Protein AF-A0A937AN52-F1 (afdb_monomer)

Radius of gyration: 18.24 Å; Cα contacts (8 Å, |Δi|>4): 142; chains: 1; bounding box: 67×31×43 Å

Mean predicted aligned error: 8.68 Å

Solvent-accessible surface area (backbone atoms only — not comparable to full-atom values): 8829 Å² total; per-residue (Å²): 136,83,85,74,64,58,69,58,54,56,49,49,54,52,51,50,50,59,46,61,78,43,40,76,62,35,50,56,52,29,34,52,54,44,48,54,44,51,56,55,41,43,73,66,67,34,39,72,58,72,78,90,54,95,88,48,62,53,46,54,48,40,34,31,33,64,63,42,80,50,52,69,44,47,66,56,55,33,46,76,70,72,45,90,67,48,69,52,64,83,83,68,74,99,66,78,62,95,84,58,77,97,75,72,62,83,61,41,33,39,43,33,46,76,59,52,75,82,64,55,71,67,58,48,52,50,53,52,37,53,52,36,28,55,69,68,68,44,62,59,77,67,66,74,77,75,120

Foldseek 3Di:
DDDDPVVVVVVVVVVVVVCVVCVVVFLVQLLVLLVLLQVLCVVLAKDWDDDPDPPDRSQKTKIKHFDDPLQQCLCVLCVVVVHDWDWDQLDDDDDPPPPDPPPDDNGITMIMGGDGSPDDPVVSVVSSQSSSCSRPVDHCVVVVVPD

Sequence (147 aa):
AGTEQVAGIVGMAKALRLCMECYPTAIKHIQQLNIQLCDGLTRIGGKVNGMNNDKRLCSILNMRFEDNLQSQNLLVELDLAGISVGGSVAYTAGFSSEIGPKILSDDFINIRFSFSRLNNRGEIFRVLSIIDYQLNGNTILEQALTT

Structure (mmCIF, N/CA/C/O backbone):
data_AF-A0A937AN52-F1
#
_entry.id   AF-A0A937AN52-F1
#
loop_
_atom_site.group_PDB
_atom_site.id
_atom_site.type_symbol
_atom_site.label_atom_id
_atom_site.label_alt_id
_atom_site.label_comp_id
_atom_site.label_asym_id
_atom_site.label_entity_id
_atom_site.label_seq_id
_atom_site.pdbx_PDB_ins_code
_atom_site.Cartn_x
_atom_site.Cartn_y
_atom_site.Cartn_z
_atom_site.occupancy
_atom_site.B_iso_or_equiv
_atom_site.auth_seq_id
_atom_site.auth_comp_id
_atom_site.auth_asym_id
_atom_site.auth_atom_id
_atom_site.pdbx_PDB_model_num
ATOM 1 N N . ALA A 1 1 ? 39.973 -10.371 -12.319 1.00 62.28 1 ALA A N 1
ATOM 2 C CA . ALA A 1 1 ? 38.821 -9.899 -13.110 1.00 62.28 1 ALA A CA 1
ATOM 3 C C . ALA A 1 1 ? 37.556 -10.266 -12.348 1.00 62.28 1 ALA A C 1
ATOM 5 O O . ALA A 1 1 ? 37.489 -11.392 -11.869 1.00 62.28 1 ALA A O 1
ATOM 6 N N . GLY A 1 2 ? 36.632 -9.328 -12.141 1.00 75.12 2 GLY A N 1
ATOM 7 C CA . GLY A 1 2 ? 35.332 -9.631 -11.538 1.00 75.12 2 GLY A CA 1
ATOM 8 C C . GLY A 1 2 ? 34.347 -10.003 -12.638 1.00 75.12 2 GLY A C 1
ATOM 9 O O . GLY A 1 2 ? 34.223 -9.246 -13.590 1.00 75.12 2 GLY A O 1
ATOM 10 N N . THR A 1 3 ? 33.694 -11.158 -12.530 1.00 87.00 3 THR A N 1
ATOM 11 C CA . THR A 1 3 ? 32.662 -11.580 -13.485 1.00 87.00 3 THR A CA 1
ATOM 12 C C . THR A 1 3 ? 31.441 -10.679 -13.343 1.00 87.00 3 THR A C 1
ATOM 14 O O . THR A 1 3 ? 30.836 -10.619 -12.270 1.00 87.00 3 THR A O 1
ATOM 17 N N . GLU A 1 4 ? 31.069 -9.973 -14.405 1.00 89.75 4 GLU A N 1
ATOM 18 C CA . GLU A 1 4 ? 29.907 -9.094 -14.397 1.00 89.75 4 GLU A CA 1
ATOM 19 C C . GLU A 1 4 ? 28.602 -9.892 -14.275 1.00 89.75 4 GLU A C 1
ATOM 21 O O . GLU A 1 4 ? 28.420 -10.951 -14.881 1.00 89.75 4 GLU A O 1
ATOM 26 N N . GLN A 1 5 ? 27.626 -9.341 -13.547 1.00 94.06 5 GLN A N 1
ATOM 27 C CA . GLN A 1 5 ? 26.278 -9.904 -13.474 1.00 94.06 5 GLN A CA 1
ATOM 28 C C . GLN A 1 5 ? 25.463 -9.509 -14.719 1.00 94.06 5 GLN A C 1
ATOM 30 O O . GLN A 1 5 ? 24.471 -8.784 -14.630 1.00 94.06 5 GLN A O 1
ATOM 35 N N . VAL A 1 6 ? 25.885 -9.979 -15.896 1.00 95.81 6 VAL A N 1
ATOM 36 C CA . VAL A 1 6 ? 25.333 -9.577 -17.206 1.00 95.81 6 VAL A CA 1
ATOM 37 C C . VAL A 1 6 ? 23.805 -9.707 -17.260 1.00 95.81 6 VAL A C 1
ATOM 39 O O . VAL A 1 6 ? 23.121 -8.774 -17.677 1.00 95.81 6 VAL A O 1
ATOM 42 N N . ALA A 1 7 ? 23.245 -10.815 -16.762 1.00 96.00 7 ALA A N 1
ATOM 43 C CA . ALA A 1 7 ? 21.793 -11.012 -16.709 1.00 96.00 7 ALA A CA 1
ATOM 44 C C . ALA A 1 7 ? 21.078 -9.972 -15.821 1.00 96.00 7 ALA A C 1
ATOM 46 O O . ALA A 1 7 ? 20.016 -9.472 -16.189 1.00 96.00 7 ALA A O 1
ATOM 47 N N . GLY A 1 8 ? 21.678 -9.607 -14.682 1.00 96.56 8 GLY A N 1
ATOM 48 C CA . GLY A 1 8 ? 21.148 -8.585 -13.776 1.00 96.56 8 GLY A CA 1
ATOM 49 C C . GLY A 1 8 ? 21.166 -7.193 -14.405 1.00 96.56 8 GLY A C 1
ATOM 50 O O . GLY A 1 8 ? 20.178 -6.467 -14.321 1.00 96.56 8 GLY A O 1
ATOM 51 N N . ILE A 1 9 ? 22.244 -6.858 -15.117 1.00 97.25 9 ILE A N 1
ATOM 52 C CA . ILE A 1 9 ? 22.386 -5.587 -15.841 1.00 97.25 9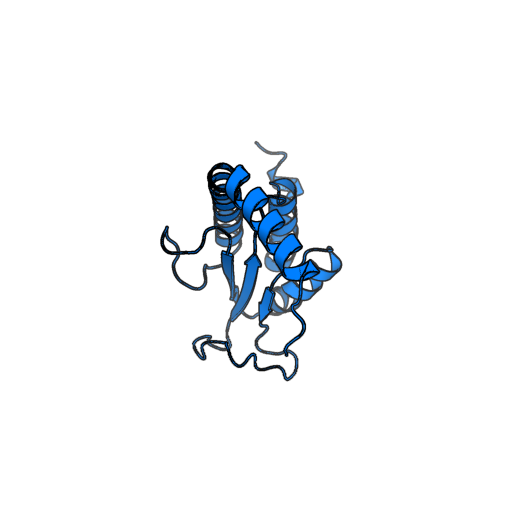 ILE A CA 1
ATOM 53 C C . ILE A 1 9 ? 21.304 -5.462 -16.922 1.00 97.25 9 ILE A C 1
ATOM 55 O O . ILE A 1 9 ? 20.580 -4.465 -16.968 1.00 97.25 9 ILE A O 1
ATOM 59 N N . VAL A 1 10 ? 21.147 -6.490 -17.763 1.00 97.50 10 VAL A N 1
ATOM 60 C CA . VAL A 1 10 ? 20.145 -6.497 -18.842 1.00 97.50 10 VAL A CA 1
ATOM 61 C C . VAL A 1 10 ? 18.721 -6.450 -18.274 1.00 97.50 10 VAL A C 1
ATOM 63 O O . VAL A 1 10 ? 17.887 -5.676 -18.753 1.00 97.50 10 VAL A O 1
ATOM 66 N N . GLY A 1 11 ? 18.445 -7.228 -17.222 1.00 97.56 11 GLY A N 1
ATOM 67 C CA . GLY A 1 11 ? 17.147 -7.243 -16.546 1.00 97.56 11 GLY A CA 1
ATOM 68 C C . GLY A 1 11 ? 16.787 -5.891 -15.926 1.00 97.56 11 GLY A C 1
ATOM 69 O O . GLY A 1 11 ? 15.687 -5.384 -16.154 1.00 97.56 11 GLY A O 1
ATOM 70 N N . MET A 1 12 ? 17.725 -5.265 -15.211 1.00 97.56 12 MET A N 1
ATOM 71 C CA . MET A 1 12 ? 17.537 -3.944 -14.607 1.00 97.56 12 MET A CA 1
ATOM 72 C C . MET A 1 12 ? 17.284 -2.870 -15.668 1.00 97.56 12 MET A C 1
ATOM 74 O O . MET A 1 12 ? 16.345 -2.086 -15.525 1.00 97.56 12 MET A O 1
ATOM 78 N N . ALA A 1 13 ? 18.055 -2.865 -16.760 1.00 97.44 13 ALA A N 1
ATOM 79 C CA . ALA A 1 13 ? 17.865 -1.918 -17.856 1.00 97.44 13 ALA A CA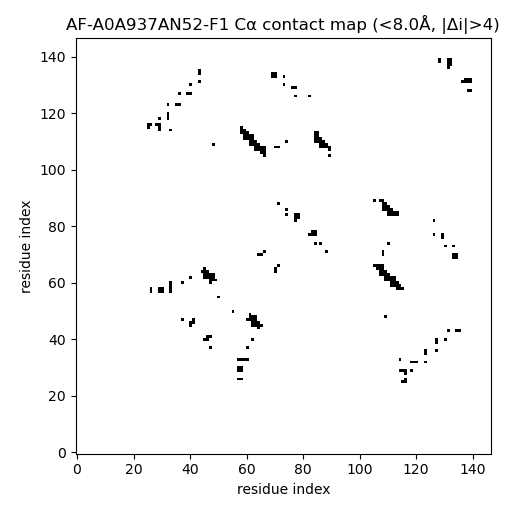 1
ATOM 80 C C . ALA A 1 13 ? 16.466 -2.047 -18.486 1.00 97.44 13 ALA A C 1
ATOM 82 O O . ALA A 1 13 ? 15.785 -1.042 -18.721 1.00 97.44 13 ALA A O 1
ATOM 83 N N . LYS A 1 14 ? 15.991 -3.282 -18.709 1.00 96.75 14 LYS A N 1
ATOM 84 C CA . LYS A 1 14 ? 14.642 -3.520 -19.241 1.00 96.75 14 LYS A CA 1
ATOM 85 C C . LYS A 1 14 ? 13.552 -3.110 -18.248 1.00 96.75 14 LYS A C 1
ATOM 87 O O . LYS A 1 14 ? 12.577 -2.480 -18.660 1.00 96.75 14 LYS A O 1
ATOM 92 N N . ALA A 1 15 ? 13.714 -3.434 -16.966 1.00 95.12 15 ALA A N 1
ATOM 93 C CA . ALA A 1 15 ? 12.766 -3.063 -15.916 1.00 95.12 15 ALA A CA 1
ATOM 94 C C . ALA A 1 15 ? 12.654 -1.539 -15.759 1.00 95.12 15 ALA A C 1
ATOM 96 O O . ALA A 1 15 ? 11.541 -1.013 -15.705 1.00 95.12 15 ALA A O 1
ATOM 97 N N . LEU A 1 16 ? 13.787 -0.827 -15.763 1.00 95.88 16 LEU A N 1
ATOM 98 C CA . LEU A 1 16 ? 13.830 0.634 -15.710 1.00 95.88 16 LEU A CA 1
ATOM 99 C C . LEU A 1 16 ? 13.098 1.248 -16.903 1.00 95.88 16 LEU A C 1
ATOM 101 O O . LEU A 1 16 ? 12.238 2.105 -16.711 1.00 95.88 16 LEU A O 1
ATOM 105 N N . ARG A 1 17 ? 13.377 0.773 -18.122 1.00 96.31 17 ARG A N 1
ATOM 106 C CA . ARG A 1 17 ? 12.691 1.255 -19.328 1.00 96.31 17 ARG A CA 1
ATOM 107 C C . ARG A 1 17 ? 11.169 1.108 -19.218 1.00 96.31 17 ARG A C 1
ATOM 109 O O . ARG A 1 17 ? 10.457 2.082 -19.431 1.00 96.31 17 ARG A O 1
ATOM 116 N N . LEU A 1 18 ? 10.680 -0.078 -18.844 1.00 93.69 18 LEU A N 1
ATOM 117 C CA . LEU A 1 18 ? 9.241 -0.328 -18.669 1.00 93.69 18 LEU A CA 1
ATOM 118 C C . LEU A 1 18 ? 8.629 0.535 -17.555 1.00 93.69 18 LEU A C 1
ATOM 120 O O . LEU A 1 18 ? 7.480 0.959 -17.654 1.00 93.69 18 LEU A O 1
ATOM 124 N N . CYS A 1 19 ? 9.383 0.794 -16.482 1.00 92.31 19 CYS A N 1
ATOM 125 C CA . CYS A 1 19 ? 8.947 1.684 -15.412 1.00 92.31 19 CYS A CA 1
ATOM 126 C C . CYS A 1 19 ? 8.753 3.112 -15.934 1.00 92.31 19 CYS A C 1
ATOM 128 O O . CYS A 1 19 ? 7.693 3.695 -15.720 1.00 92.31 19 CYS A O 1
ATOM 130 N N . MET A 1 20 ? 9.737 3.636 -16.673 1.00 94.50 20 MET A N 1
ATOM 131 C CA . MET A 1 20 ? 9.712 4.996 -17.218 1.00 94.50 20 MET A CA 1
ATOM 132 C C . MET A 1 20 ? 8.603 5.202 -18.256 1.00 94.50 20 MET A C 1
ATOM 134 O O . MET A 1 20 ? 7.975 6.258 -18.255 1.00 94.50 20 MET A O 1
ATOM 138 N N . GLU A 1 21 ? 8.310 4.195 -19.086 1.00 94.56 21 GLU A N 1
ATOM 139 C CA . GLU A 1 21 ? 7.215 4.236 -20.074 1.00 94.56 21 GLU A CA 1
ATOM 140 C C . GLU A 1 21 ? 5.839 4.462 -19.412 1.00 94.56 21 GLU A C 1
ATOM 142 O O . GLU A 1 21 ? 5.006 5.196 -19.943 1.00 94.56 21 GLU A O 1
ATOM 147 N N . CYS A 1 22 ? 5.613 3.898 -18.221 1.00 90.50 22 CYS A N 1
ATOM 148 C CA . CYS A 1 22 ? 4.345 4.012 -17.488 1.00 90.50 22 CYS A CA 1
ATOM 149 C C . CYS A 1 22 ? 4.388 5.010 -16.318 1.00 90.50 22 CYS A C 1
ATOM 151 O O . CYS A 1 22 ? 3.395 5.161 -15.608 1.00 90.50 22 CYS A O 1
ATOM 153 N N . TYR A 1 23 ? 5.522 5.666 -16.068 1.00 90.81 23 TYR A N 1
ATOM 154 C CA . TYR A 1 23 ? 5.768 6.406 -14.826 1.00 90.81 23 TYR A CA 1
ATOM 155 C C . TYR A 1 23 ? 4.732 7.513 -14.538 1.00 90.81 23 TYR A C 1
ATOM 157 O O . TYR A 1 23 ? 4.182 7.530 -13.432 1.00 90.81 23 TYR A O 1
ATOM 165 N N . PRO A 1 24 ? 4.367 8.393 -15.498 1.00 91.06 24 PRO A N 1
ATOM 166 C CA . PRO A 1 24 ? 3.440 9.492 -15.215 1.00 91.06 24 PRO A CA 1
ATOM 167 C C . PRO A 1 24 ? 2.015 9.027 -14.890 1.00 91.06 24 PRO A C 1
ATOM 169 O O . PRO A 1 24 ? 1.339 9.630 -14.055 1.00 91.06 24 PRO A O 1
ATOM 172 N N . THR A 1 25 ? 1.540 7.964 -15.546 1.00 94.12 25 THR A N 1
ATOM 173 C CA . THR A 1 25 ? 0.201 7.403 -15.308 1.00 94.12 25 THR A CA 1
ATOM 174 C C . THR A 1 25 ? 0.176 6.563 -14.035 1.00 94.12 25 THR A C 1
ATOM 176 O O . THR A 1 25 ? -0.762 6.685 -13.246 1.00 94.12 25 THR A O 1
ATOM 179 N N . ALA A 1 26 ? 1.232 5.785 -13.785 1.00 94.25 26 ALA A N 1
ATOM 180 C CA . ALA A 1 26 ? 1.382 4.983 -12.578 1.00 94.25 26 ALA A CA 1
ATOM 181 C C . ALA A 1 26 ? 1.385 5.842 -11.306 1.00 94.25 26 ALA A C 1
ATOM 183 O O . ALA A 1 26 ? 0.686 5.489 -10.361 1.00 94.25 26 ALA A O 1
ATOM 184 N N . ILE A 1 27 ? 2.096 6.980 -11.285 1.00 94.12 27 ILE A N 1
ATOM 185 C CA . ILE A 1 27 ? 2.097 7.883 -10.118 1.00 94.12 27 ILE A CA 1
ATOM 186 C C . ILE A 1 27 ? 0.685 8.353 -9.786 1.00 94.12 27 ILE A C 1
ATOM 188 O O . ILE A 1 27 ? 0.265 8.244 -8.637 1.00 94.12 27 ILE A O 1
ATOM 192 N N . LYS A 1 28 ? -0.058 8.852 -10.782 1.00 93.88 28 LYS A N 1
ATOM 193 C CA . LYS A 1 28 ? -1.417 9.367 -10.560 1.00 93.88 28 LYS A CA 1
ATOM 194 C C . LYS A 1 28 ? -2.340 8.277 -10.019 1.00 93.88 28 LYS A C 1
ATOM 196 O O . LYS A 1 28 ? -3.075 8.519 -9.067 1.00 93.88 28 LYS A O 1
ATOM 201 N N . HIS A 1 29 ? -2.272 7.080 -10.600 1.00 96.12 29 HIS A N 1
ATOM 202 C CA . HIS A 1 29 ? -3.054 5.922 -10.164 1.00 96.12 29 HIS A CA 1
ATOM 203 C C . HIS A 1 29 ? -2.721 5.510 -8.725 1.00 96.12 29 HIS A C 1
ATOM 205 O O . HIS A 1 29 ? -3.607 5.427 -7.878 1.00 96.12 29 HIS A O 1
ATOM 211 N N . ILE A 1 30 ? -1.434 5.327 -8.424 1.00 96.12 30 ILE A N 1
ATOM 212 C CA . ILE A 1 30 ? -0.956 4.947 -7.090 1.00 96.12 30 ILE A CA 1
ATOM 213 C C . ILE A 1 30 ? -1.347 6.002 -6.051 1.00 96.12 30 ILE A C 1
ATOM 215 O O . ILE A 1 30 ? -1.833 5.653 -4.978 1.00 96.12 30 ILE A O 1
ATOM 219 N N . GLN A 1 31 ? -1.184 7.286 -6.372 1.00 94.62 31 GLN A N 1
ATOM 220 C CA . GLN A 1 31 ? -1.555 8.380 -5.479 1.00 94.62 31 GLN A CA 1
ATOM 221 C C . GLN A 1 31 ? -3.057 8.374 -5.174 1.00 94.62 31 GLN A C 1
ATOM 223 O O . GLN A 1 31 ? -3.435 8.537 -4.017 1.00 94.62 31 GLN A O 1
ATOM 228 N N . GLN A 1 32 ? -3.912 8.131 -6.172 1.00 95.31 32 GLN A N 1
ATOM 229 C CA . GLN A 1 32 ? -5.357 8.018 -5.959 1.00 95.31 32 GLN A CA 1
ATOM 230 C C . GLN A 1 32 ? -5.712 6.850 -5.034 1.00 95.31 32 GLN A C 1
ATOM 232 O O . GLN A 1 32 ? -6.497 7.036 -4.108 1.00 95.31 32 GLN A O 1
ATOM 237 N N . LEU A 1 33 ? -5.123 5.669 -5.246 1.00 97.19 33 LEU A N 1
ATOM 238 C CA . LEU A 1 33 ? -5.356 4.509 -4.378 1.00 97.19 33 LEU A CA 1
ATOM 239 C C . LEU A 1 33 ? -4.854 4.748 -2.949 1.00 97.19 33 LEU A C 1
ATOM 241 O O . LEU A 1 33 ? -5.531 4.390 -1.988 1.00 97.19 33 LEU A O 1
ATOM 245 N N . ASN A 1 34 ? -3.691 5.386 -2.808 1.00 95.12 34 ASN A N 1
ATOM 246 C CA . ASN A 1 34 ? -3.122 5.741 -1.513 1.00 95.12 34 ASN A CA 1
ATOM 247 C C . ASN A 1 34 ? -4.044 6.703 -0.749 1.00 95.12 34 ASN A C 1
ATOM 249 O O . ASN A 1 34 ? -4.327 6.457 0.421 1.00 95.12 34 ASN A O 1
ATOM 253 N N . ILE A 1 35 ? -4.554 7.750 -1.410 1.00 94.25 35 ILE A N 1
ATOM 254 C CA . ILE A 1 35 ? -5.521 8.690 -0.818 1.00 94.25 35 ILE A CA 1
ATOM 255 C C . ILE A 1 35 ? -6.793 7.948 -0.394 1.00 94.25 35 ILE A C 1
ATOM 257 O O . ILE A 1 35 ? -7.207 8.075 0.751 1.00 94.25 35 ILE A O 1
ATOM 261 N N . GLN A 1 36 ? -7.357 7.106 -1.267 1.00 95.88 36 GLN A N 1
ATOM 262 C CA . GLN A 1 36 ? -8.563 6.329 -0.956 1.00 95.88 36 GLN A CA 1
ATOM 263 C C . GLN A 1 36 ? -8.385 5.435 0.276 1.00 95.88 36 GLN A C 1
ATOM 265 O O . GLN A 1 36 ? -9.249 5.420 1.153 1.00 95.88 36 GLN A O 1
ATOM 270 N N . LEU A 1 37 ? -7.263 4.713 0.363 1.00 96.50 37 LEU A N 1
ATOM 271 C CA . LEU A 1 37 ? -6.982 3.877 1.527 1.00 96.50 37 LEU A CA 1
ATOM 272 C C . LEU A 1 37 ? -6.754 4.728 2.782 1.00 96.50 37 LEU A C 1
ATOM 274 O O . LEU A 1 37 ? -7.282 4.407 3.839 1.00 96.50 37 LEU A O 1
ATOM 278 N N . CYS A 1 38 ? -6.003 5.824 2.669 1.00 94.94 38 CYS A N 1
ATOM 279 C CA . CYS A 1 38 ? -5.723 6.738 3.775 1.00 94.94 38 CYS A CA 1
ATOM 280 C C . CYS A 1 38 ? -7.013 7.323 4.367 1.00 94.94 38 CYS A C 1
ATOM 282 O O . CYS A 1 38 ? -7.200 7.287 5.585 1.00 94.94 38 CYS A O 1
ATOM 284 N N . ASP A 1 39 ? -7.914 7.811 3.515 1.00 94.94 39 ASP A N 1
ATOM 285 C CA . ASP A 1 39 ? -9.186 8.402 3.929 1.00 94.94 39 ASP A CA 1
ATOM 286 C C . ASP A 1 39 ? -10.086 7.362 4.602 1.00 94.94 39 ASP A C 1
ATOM 288 O O . ASP A 1 39 ? -10.644 7.626 5.668 1.00 94.94 39 ASP A O 1
ATOM 292 N N . GLY A 1 40 ? -10.196 6.165 4.016 1.00 95.75 40 GLY A N 1
ATOM 293 C CA . GLY A 1 40 ? -10.982 5.073 4.589 1.00 95.75 40 GLY A CA 1
ATOM 294 C C . GLY A 1 40 ? -10.439 4.617 5.944 1.00 95.75 40 GLY A C 1
ATOM 295 O O . GLY A 1 40 ? -11.190 4.558 6.914 1.00 95.75 40 GLY A O 1
ATOM 296 N N . LEU A 1 41 ? -9.126 4.386 6.043 1.00 95.50 41 LEU A N 1
ATOM 297 C CA . LEU A 1 41 ? -8.486 3.962 7.291 1.00 95.50 41 LEU A CA 1
ATOM 298 C C . LEU A 1 41 ? -8.571 5.032 8.385 1.00 95.50 41 LEU A C 1
ATOM 300 O O . LEU A 1 41 ? -8.729 4.694 9.554 1.00 95.50 41 LEU A O 1
ATOM 304 N N . THR A 1 42 ? -8.516 6.315 8.018 1.00 94.25 42 THR A N 1
ATOM 305 C CA . THR A 1 42 ? -8.669 7.420 8.979 1.00 94.25 42 THR A CA 1
ATOM 306 C C . THR A 1 42 ? -10.071 7.462 9.586 1.00 94.25 42 THR A C 1
ATOM 308 O O . THR A 1 42 ? -10.222 7.751 10.772 1.00 94.25 42 THR A O 1
ATOM 311 N N . ARG A 1 43 ? -11.107 7.140 8.803 1.00 94.75 43 ARG A N 1
ATOM 312 C CA . ARG A 1 43 ? -12.498 7.114 9.288 1.00 94.75 43 ARG A CA 1
ATOM 313 C C . ARG A 1 43 ? -12.772 5.987 10.280 1.00 94.75 43 ARG A C 1
ATOM 315 O O . ARG A 1 43 ? -13.632 6.156 11.134 1.00 94.75 43 ARG A O 1
ATOM 322 N N . ILE A 1 44 ? -12.039 4.881 10.187 1.00 92.75 44 ILE A N 1
ATOM 323 C CA . ILE A 1 44 ? -12.237 3.692 11.033 1.00 92.75 44 ILE A CA 1
ATOM 324 C C . ILE A 1 44 ? -11.260 3.630 12.218 1.00 92.75 44 ILE A C 1
ATOM 326 O O . ILE A 1 44 ? -11.073 2.574 12.812 1.00 92.75 44 ILE A O 1
ATOM 330 N N . GLY A 1 45 ? -10.623 4.757 12.560 1.00 90.38 45 GLY A N 1
ATOM 331 C CA . GLY A 1 45 ? -9.788 4.900 13.760 1.00 90.38 45 GLY A CA 1
ATOM 332 C C . GLY A 1 45 ? -8.275 4.835 13.524 1.00 90.38 45 GLY A C 1
ATOM 333 O O . GLY A 1 45 ? -7.499 5.075 14.451 1.00 90.38 45 GLY A O 1
ATOM 334 N N . GLY A 1 46 ? -7.827 4.578 12.294 1.00 92.56 46 GLY A N 1
ATOM 335 C CA . GLY A 1 46 ? -6.415 4.655 11.931 1.00 92.56 46 GLY A CA 1
ATOM 336 C C . GLY A 1 46 ? -5.897 6.094 11.918 1.00 92.56 46 GLY A C 1
ATOM 337 O O . GLY A 1 46 ? -6.621 7.046 11.634 1.00 92.56 46 GLY A O 1
ATOM 338 N N . LYS A 1 47 ? -4.606 6.281 12.189 1.00 91.69 47 LYS A N 1
ATOM 339 C CA . LYS A 1 47 ? -3.934 7.583 12.044 1.00 91.69 47 LYS A CA 1
ATOM 340 C C . LYS A 1 47 ? -2.719 7.427 11.149 1.00 91.69 47 LYS A C 1
ATOM 342 O O . LYS A 1 47 ? -2.015 6.428 11.231 1.00 91.69 47 LYS A O 1
ATOM 347 N N . VAL A 1 48 ? -2.424 8.425 10.323 1.00 90.38 48 VAL A N 1
ATOM 348 C CA . VAL A 1 48 ? -1.173 8.419 9.553 1.00 90.38 48 VAL A CA 1
ATOM 349 C C . VAL A 1 48 ? 0.012 8.519 10.515 1.00 90.38 48 VAL A C 1
ATOM 351 O O . VAL A 1 48 ? 0.024 9.352 11.427 1.00 90.38 48 VAL A O 1
ATOM 354 N N . ASN A 1 49 ? 1.007 7.658 10.315 1.00 86.69 49 ASN A N 1
ATOM 355 C CA . ASN A 1 49 ? 2.298 7.742 10.980 1.00 86.69 49 ASN A CA 1
ATOM 356 C C . ASN A 1 49 ? 3.298 8.474 10.069 1.00 86.69 49 ASN A C 1
ATOM 358 O O . ASN A 1 49 ? 3.729 7.946 9.042 1.00 86.69 49 ASN A O 1
ATOM 362 N N . GLY A 1 50 ? 3.657 9.701 10.451 1.00 79.62 50 GLY A N 1
ATOM 363 C CA . GLY A 1 50 ? 4.502 10.603 9.669 1.00 79.62 50 GLY A CA 1
ATOM 364 C C . GLY A 1 50 ? 3.715 11.764 9.058 1.00 79.62 50 GLY A C 1
ATOM 365 O O . GLY A 1 50 ? 2.702 12.203 9.598 1.00 79.62 50 GLY A O 1
ATOM 366 N N . MET A 1 51 ? 4.202 12.305 7.938 1.00 76.00 51 MET A N 1
ATOM 367 C CA . MET A 1 51 ? 3.571 13.454 7.281 1.00 76.00 51 MET A CA 1
ATOM 368 C C . MET A 1 51 ? 2.302 13.043 6.517 1.00 76.00 51 MET A C 1
ATOM 370 O O . MET A 1 51 ? 2.324 12.120 5.705 1.00 76.00 51 MET A O 1
ATOM 374 N N . ASN A 1 52 ? 1.208 13.775 6.737 1.00 67.56 52 ASN A N 1
ATOM 375 C CA . ASN A 1 52 ? -0.105 13.516 6.133 1.00 67.56 52 ASN A CA 1
ATOM 376 C C . ASN A 1 52 ? -0.312 14.181 4.747 1.00 67.56 52 ASN A C 1
ATOM 378 O O . ASN A 1 52 ? -1.397 14.120 4.186 1.00 67.56 52 ASN A O 1
ATOM 382 N N . ASN A 1 53 ? 0.719 14.824 4.183 1.00 63.91 53 ASN A N 1
ATOM 383 C CA . ASN A 1 53 ? 0.590 15.711 3.013 1.00 63.91 53 ASN A CA 1
ATOM 384 C C . ASN A 1 53 ? 1.442 15.230 1.818 1.00 63.91 53 ASN A C 1
ATOM 386 O O . ASN A 1 53 ? 2.147 14.224 1.914 1.00 63.91 53 ASN A O 1
ATOM 390 N N . ASP A 1 54 ? 1.469 16.017 0.732 1.00 65.25 54 ASP A N 1
ATOM 391 C CA . ASP A 1 54 ? 2.229 15.820 -0.527 1.00 65.25 54 ASP A CA 1
ATOM 392 C C . ASP A 1 54 ? 3.748 15.579 -0.381 1.00 65.25 54 ASP A C 1
ATOM 394 O O . ASP A 1 54 ? 4.457 15.379 -1.364 1.00 65.25 54 ASP A O 1
ATOM 398 N N . LYS A 1 55 ? 4.277 15.601 0.844 1.00 74.62 55 LYS A N 1
ATOM 399 C CA . LYS A 1 55 ? 5.689 15.352 1.155 1.00 74.62 55 LYS A CA 1
ATOM 400 C C . LYS A 1 55 ? 6.012 13.872 1.398 1.00 74.62 55 LYS A C 1
ATOM 402 O O . LYS A 1 55 ? 7.158 13.560 1.717 1.00 74.62 55 LYS A O 1
ATOM 407 N N . ARG A 1 56 ? 5.038 12.962 1.273 1.00 81.12 56 ARG A N 1
ATOM 408 C CA . ARG A 1 56 ? 5.266 11.508 1.350 1.00 81.12 56 ARG A CA 1
ATOM 409 C C . ARG A 1 56 ? 5.409 10.879 -0.033 1.00 81.12 56 ARG A C 1
ATOM 411 O O . ARG A 1 56 ? 4.801 11.330 -1.000 1.00 81.12 56 ARG A O 1
ATOM 418 N N . LEU A 1 57 ? 6.171 9.789 -0.115 1.00 87.62 57 LEU A N 1
ATOM 419 C CA . LEU A 1 57 ? 6.236 8.983 -1.331 1.00 87.62 57 LEU A CA 1
ATOM 420 C C . LEU A 1 57 ? 4.843 8.404 -1.626 1.00 87.62 57 LEU A C 1
ATOM 422 O O . LEU A 1 57 ? 4.289 7.693 -0.793 1.00 87.62 57 LEU A O 1
ATOM 426 N N . CYS A 1 58 ? 4.286 8.683 -2.809 1.00 90.12 58 CYS A N 1
ATOM 427 C CA . CYS A 1 58 ? 2.915 8.282 -3.155 1.00 90.12 58 CYS A CA 1
ATOM 428 C C . CYS A 1 58 ? 2.669 6.766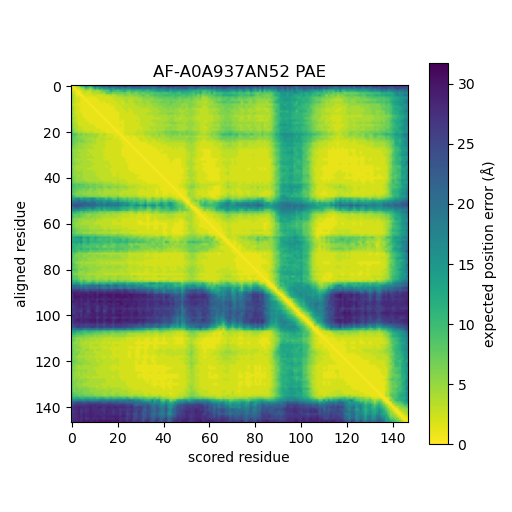 -3.069 1.00 90.12 58 CYS A C 1
ATOM 430 O O . CYS A 1 58 ? 1.544 6.337 -2.828 1.00 90.12 58 CYS A O 1
ATOM 432 N N . SER A 1 59 ? 3.712 5.947 -3.224 1.00 93.19 59 SER A N 1
ATOM 433 C CA . SER A 1 59 ? 3.626 4.491 -3.128 1.00 93.19 59 SER A CA 1
ATOM 434 C C . SER A 1 59 ? 3.655 3.954 -1.701 1.00 93.19 59 SER A C 1
ATOM 436 O O . SER A 1 59 ? 3.546 2.745 -1.537 1.00 93.19 59 SER A O 1
ATOM 438 N N . ILE A 1 60 ? 3.801 4.797 -0.675 1.00 93.25 60 ILE A N 1
ATOM 439 C CA . ILE A 1 60 ? 3.867 4.365 0.724 1.00 93.25 60 ILE A CA 1
ATOM 440 C C . ILE A 1 60 ? 2.782 5.066 1.540 1.00 93.25 60 ILE A C 1
ATOM 442 O O . ILE A 1 60 ? 2.645 6.291 1.515 1.00 93.25 60 ILE A O 1
ATOM 446 N N . LEU A 1 61 ? 2.030 4.278 2.302 1.00 93.25 61 LEU A N 1
ATOM 447 C CA . LEU A 1 61 ? 1.147 4.755 3.359 1.00 93.25 61 LEU A CA 1
ATOM 448 C C . LEU A 1 61 ? 1.514 4.019 4.643 1.00 93.25 61 LEU A C 1
ATOM 450 O O . LEU A 1 61 ? 1.466 2.794 4.686 1.00 93.25 61 LEU A O 1
ATOM 454 N N . ASN A 1 62 ? 1.890 4.759 5.680 1.00 91.62 62 ASN A N 1
ATOM 455 C CA . ASN A 1 62 ? 2.162 4.191 6.992 1.00 91.62 62 ASN A CA 1
ATOM 456 C C . ASN A 1 62 ? 1.048 4.610 7.949 1.00 91.62 62 ASN A C 1
ATOM 458 O O . ASN A 1 62 ? 0.848 5.807 8.172 1.00 91.62 62 ASN A O 1
ATOM 462 N N . MET A 1 63 ? 0.321 3.632 8.475 1.00 92.25 63 MET A N 1
ATOM 463 C CA . MET A 1 63 ? -0.795 3.827 9.393 1.00 92.25 63 MET A CA 1
ATOM 464 C C . MET A 1 63 ? -0.435 3.279 10.762 1.00 92.25 63 MET A C 1
ATOM 466 O O . MET A 1 63 ? 0.245 2.262 10.874 1.00 92.25 63 MET A O 1
ATOM 470 N N . ARG A 1 64 ? -0.927 3.945 11.799 1.00 90.19 64 ARG A N 1
ATOM 471 C CA . ARG A 1 64 ? -0.875 3.477 13.176 1.00 90.19 64 ARG A CA 1
ATOM 472 C C . ARG A 1 64 ? -2.277 3.303 13.741 1.00 90.19 64 ARG A C 1
ATOM 474 O O . ARG A 1 64 ? -3.160 4.115 13.454 1.00 90.19 64 ARG A O 1
ATOM 481 N N . PHE A 1 65 ? -2.436 2.277 14.560 1.00 90.38 65 PHE A N 1
ATOM 482 C CA . PHE A 1 65 ? -3.665 1.921 15.264 1.00 90.38 65 PHE A CA 1
ATOM 483 C C . PHE A 1 65 ? -3.354 1.779 16.751 1.00 90.38 65 PHE A C 1
ATOM 485 O O . PHE A 1 65 ? -2.221 1.440 17.096 1.00 90.38 65 PHE A O 1
ATOM 492 N N . GLU A 1 66 ? -4.319 2.081 17.619 1.00 87.50 66 GLU A N 1
ATOM 493 C CA . GLU A 1 66 ? -4.151 1.915 19.070 1.00 87.50 66 GLU A CA 1
ATOM 494 C C . GLU A 1 66 ? -3.819 0.460 19.400 1.00 87.50 66 GLU A C 1
ATOM 496 O O . GLU A 1 66 ? -4.429 -0.452 18.833 1.00 87.50 66 GLU A O 1
ATOM 501 N N . ASP A 1 67 ? -2.845 0.245 20.284 1.00 81.25 67 ASP A N 1
ATOM 502 C CA . ASP A 1 67 ? -2.451 -1.095 20.704 1.00 81.25 67 ASP A CA 1
ATOM 503 C C . ASP A 1 67 ? -3.519 -1.700 21.623 1.00 81.25 67 ASP A C 1
ATOM 505 O O . ASP A 1 67 ? -3.599 -1.438 22.822 1.00 81.25 67 ASP A O 1
ATOM 509 N N . ASN A 1 68 ? -4.393 -2.49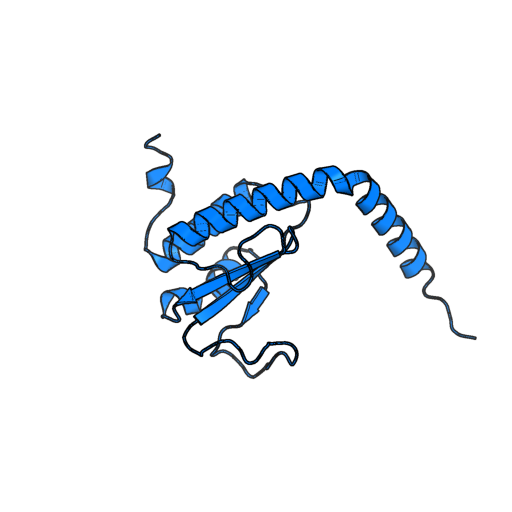2 21.015 1.00 81.81 68 ASN A N 1
ATOM 510 C CA . ASN A 1 68 ? -5.413 -3.275 21.684 1.00 81.81 68 ASN A CA 1
ATOM 511 C C . ASN A 1 68 ? -5.489 -4.663 21.031 1.00 81.81 68 ASN A C 1
ATOM 513 O O . ASN A 1 68 ? -4.938 -4.893 19.952 1.00 81.81 68 ASN A O 1
ATOM 517 N N . LEU A 1 69 ? -6.205 -5.590 21.672 1.00 77.75 69 LEU A N 1
ATOM 518 C CA . LEU A 1 69 ? -6.330 -6.978 21.206 1.00 77.75 69 LEU A CA 1
ATOM 519 C C . LEU A 1 69 ? -6.792 -7.093 19.745 1.00 77.75 69 LEU A C 1
ATOM 521 O O . LEU A 1 69 ? -6.344 -7.988 19.033 1.00 77.75 69 LEU A O 1
ATOM 525 N N . GLN A 1 70 ? -7.662 -6.190 19.284 1.00 81.69 70 GLN A N 1
ATOM 526 C CA . GLN A 1 70 ? -8.146 -6.219 17.907 1.00 81.69 70 GLN A CA 1
ATOM 527 C C . GLN A 1 70 ? -7.059 -5.794 16.923 1.00 81.69 70 GLN A C 1
ATOM 529 O O . GLN A 1 70 ? -6.823 -6.486 15.931 1.00 81.69 70 GLN A O 1
ATOM 534 N N . SER A 1 71 ? -6.355 -4.703 17.226 1.00 80.44 71 SER A N 1
ATOM 535 C CA . SER A 1 71 ? -5.263 -4.187 16.403 1.00 80.44 71 SER A CA 1
ATOM 536 C C . SER A 1 71 ? -4.069 -5.150 16.333 1.00 80.44 71 SER A C 1
ATOM 538 O O . SER A 1 71 ? -3.412 -5.223 15.2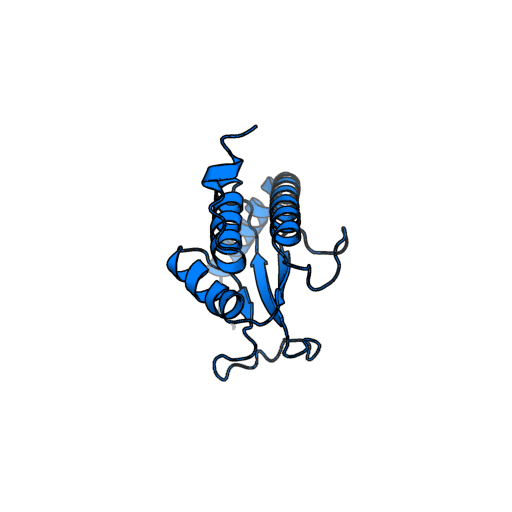94 1.00 80.44 71 SER A O 1
ATOM 540 N N . GLN A 1 72 ? -3.791 -5.905 17.405 1.00 80.44 72 GLN A N 1
ATOM 541 C CA . GLN A 1 72 ? -2.694 -6.889 17.466 1.00 80.44 72 GLN A CA 1
ATOM 542 C C . GLN A 1 72 ? -2.841 -8.012 16.440 1.00 80.44 72 GLN A C 1
ATOM 544 O O . GLN A 1 72 ? -1.844 -8.472 15.883 1.00 80.44 72 GLN A O 1
ATOM 549 N N . ASN A 1 73 ? -4.077 -8.392 16.122 1.00 85.56 73 ASN A N 1
ATOM 550 C CA . ASN A 1 73 ? -4.355 -9.453 15.160 1.00 85.56 73 ASN A CA 1
ATOM 551 C C . ASN A 1 73 ? -4.378 -8.972 13.702 1.00 85.56 73 ASN A C 1
ATOM 553 O O . ASN A 1 73 ? -4.353 -9.805 12.800 1.00 85.56 73 ASN A O 1
ATOM 557 N N . LEU A 1 74 ? -4.363 -7.658 13.433 1.00 89.94 74 LEU A N 1
ATOM 558 C CA . LEU A 1 74 ? -4.511 -7.121 12.072 1.00 89.94 74 LEU A CA 1
ATOM 559 C C . LEU A 1 74 ? -3.494 -7.688 11.075 1.00 89.94 74 LEU A C 1
ATOM 561 O O . LEU A 1 74 ? -3.861 -7.993 9.945 1.00 89.94 74 LEU A O 1
ATOM 565 N N . LEU A 1 75 ? -2.222 -7.835 11.464 1.00 89.25 75 LEU A N 1
ATOM 566 C CA . LEU A 1 75 ? -1.203 -8.380 10.556 1.00 89.25 75 LEU A CA 1
ATOM 567 C C . LEU A 1 75 ? -1.479 -9.844 10.195 1.00 89.25 75 LEU A C 1
ATOM 569 O O . LEU A 1 75 ? -1.281 -10.228 9.046 1.00 89.25 75 LEU A O 1
ATOM 573 N N . VAL A 1 76 ? -1.956 -10.634 11.160 1.00 89.50 76 VAL A N 1
ATOM 574 C CA . VAL A 1 76 ? -2.300 -12.046 10.955 1.00 89.50 76 VAL A CA 1
ATOM 575 C C . VAL A 1 76 ? -3.545 -12.165 10.081 1.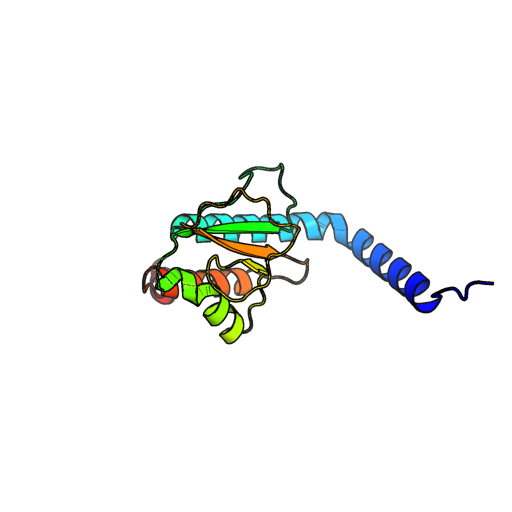00 89.50 76 VAL A C 1
ATOM 577 O O . VAL A 1 76 ? -3.534 -12.910 9.108 1.00 89.50 76 VAL A O 1
ATOM 580 N N . GLU A 1 77 ? -4.590 -11.389 10.366 1.00 91.06 77 GLU A N 1
ATOM 581 C CA . GLU A 1 77 ? -5.833 -11.396 9.583 1.00 91.06 77 GLU A CA 1
ATOM 582 C C . GLU A 1 77 ? -5.605 -10.976 8.126 1.00 91.06 77 GLU A C 1
ATOM 584 O O . GLU A 1 77 ? -6.145 -11.578 7.195 1.00 91.06 77 GLU A O 1
ATOM 589 N N . LEU A 1 78 ? -4.758 -9.967 7.900 1.00 93.31 78 LEU A N 1
ATOM 590 C CA . LEU A 1 78 ? -4.384 -9.551 6.550 1.00 93.31 78 LEU A CA 1
ATOM 591 C C . LEU A 1 78 ? -3.602 -10.652 5.818 1.00 93.31 78 LEU A C 1
ATOM 593 O O . LEU A 1 78 ? -3.904 -10.918 4.654 1.00 93.31 78 LEU A O 1
ATOM 597 N N . ASP A 1 79 ? -2.665 -11.330 6.487 1.00 92.62 79 ASP A N 1
ATOM 598 C CA . ASP A 1 79 ? -1.905 -12.440 5.897 1.00 92.62 79 ASP A CA 1
ATOM 599 C C . ASP A 1 79 ? -2.805 -13.637 5.549 1.00 92.62 79 ASP A C 1
ATOM 601 O O . ASP A 1 79 ? -2.763 -14.139 4.423 1.00 92.62 79 ASP A O 1
ATOM 605 N N . LEU A 1 80 ? -3.718 -14.022 6.450 1.00 93.31 80 LEU A N 1
ATOM 606 C CA . LEU A 1 80 ? -4.726 -15.063 6.199 1.00 93.31 80 LEU A CA 1
ATOM 607 C C . LEU A 1 80 ? -5.664 -14.697 5.041 1.00 93.31 80 LEU A C 1
ATOM 609 O O . LEU A 1 80 ? -6.088 -15.565 4.275 1.00 93.31 80 LEU A O 1
ATOM 613 N N . ALA A 1 81 ? -5.953 -13.408 4.860 1.00 94.12 81 ALA A N 1
ATOM 614 C CA . ALA A 1 81 ? -6.690 -12.906 3.707 1.00 94.12 81 ALA A CA 1
ATOM 615 C C . ALA A 1 81 ? -5.842 -12.827 2.417 1.00 94.12 81 ALA A C 1
ATOM 617 O O . ALA A 1 81 ? -6.366 -12.445 1.364 1.00 94.12 81 ALA A O 1
ATOM 618 N N . GLY A 1 82 ? -4.559 -13.191 2.451 1.00 94.56 82 GLY A N 1
ATOM 619 C CA . GLY A 1 82 ? -3.645 -13.120 1.310 1.00 94.56 82 GLY A CA 1
ATOM 620 C C . GLY A 1 82 ? -3.212 -11.693 0.962 1.00 94.56 82 GLY A C 1
ATOM 621 O O . GLY A 1 82 ? -2.908 -11.404 -0.197 1.00 94.56 82 GLY A O 1
ATOM 622 N N . ILE A 1 83 ? -3.229 -10.782 1.937 1.00 95.62 83 ILE A N 1
ATOM 623 C CA . ILE A 1 83 ? -2.847 -9.377 1.792 1.00 95.62 83 ILE A CA 1
ATOM 624 C C . ILE A 1 83 ? -1.498 -9.161 2.477 1.00 95.62 83 ILE A C 1
ATOM 626 O O . ILE A 1 83 ? -1.397 -9.054 3.695 1.00 95.62 83 ILE A O 1
ATOM 630 N N . SER A 1 84 ? -0.450 -9.019 1.668 1.00 93.56 84 SER A N 1
ATOM 631 C CA . SER A 1 84 ? 0.891 -8.722 2.170 1.00 93.56 84 SER A CA 1
ATOM 632 C C . SER A 1 84 ? 1.024 -7.245 2.545 1.00 93.56 84 SER A C 1
ATOM 634 O O . SER A 1 84 ? 0.918 -6.360 1.693 1.00 93.56 84 SER A O 1
ATOM 636 N N . VAL A 1 85 ? 1.369 -6.978 3.803 1.00 93.62 85 VAL A N 1
ATOM 637 C CA . VAL A 1 85 ? 1.708 -5.642 4.317 1.00 93.62 85 VAL A CA 1
ATOM 638 C C . VAL A 1 85 ? 3.047 -5.681 5.048 1.00 93.62 85 VAL A C 1
ATOM 640 O O . VAL A 1 85 ? 3.488 -6.729 5.508 1.00 93.62 85 VAL A O 1
ATOM 643 N N . GLY A 1 86 ? 3.725 -4.538 5.149 1.00 86.81 86 GLY A N 1
ATOM 644 C CA . GLY A 1 86 ? 4.836 -4.403 6.089 1.00 86.81 86 GLY A CA 1
ATOM 645 C C . GLY A 1 86 ? 4.294 -3.930 7.428 1.00 86.81 86 GLY A C 1
ATOM 646 O O . GLY A 1 86 ? 3.427 -3.068 7.446 1.00 86.81 86 GLY A O 1
ATOM 647 N N . GLY A 1 87 ? 4.804 -4.414 8.549 1.00 76.25 87 GLY A N 1
ATOM 648 C CA . GLY A 1 87 ? 4.387 -3.904 9.849 1.00 76.25 87 GLY A CA 1
ATOM 649 C C . GLY A 1 87 ? 5.383 -4.243 10.938 1.00 76.25 87 GLY A C 1
ATOM 650 O O . GLY A 1 87 ? 6.227 -5.121 10.768 1.00 76.25 87 GLY A O 1
ATOM 651 N N . SER A 1 88 ? 5.281 -3.517 12.043 1.00 62.47 88 SER A N 1
ATOM 652 C CA . SER A 1 88 ? 5.966 -3.840 13.289 1.00 62.47 88 SER A CA 1
ATOM 653 C C . SER A 1 88 ? 4.918 -3.865 14.392 1.00 62.47 88 SER A C 1
ATOM 655 O O . SER A 1 88 ? 4.290 -2.841 14.678 1.00 62.47 88 SER A O 1
ATOM 657 N N . VAL A 1 89 ? 4.727 -5.034 14.991 1.00 53.91 89 VAL A N 1
ATOM 658 C CA . VAL A 1 89 ? 3.998 -5.177 16.252 1.00 53.91 89 VAL A CA 1
ATOM 659 C C . VAL A 1 89 ? 4.987 -4.929 17.382 1.00 53.91 89 VAL A C 1
ATOM 661 O O . VAL A 1 89 ? 6.101 -5.451 17.348 1.00 53.91 89 VAL A O 1
ATOM 664 N N . ALA A 1 90 ? 4.606 -4.116 18.367 1.00 50.53 90 ALA A N 1
ATOM 665 C CA . ALA A 1 90 ? 5.461 -3.811 19.515 1.00 50.53 90 ALA A CA 1
ATOM 666 C C . ALA A 1 90 ? 5.813 -5.067 20.340 1.00 50.53 90 ALA A C 1
ATOM 668 O O . ALA A 1 90 ? 6.780 -5.055 21.095 1.00 50.53 90 ALA A O 1
ATOM 669 N N . TYR A 1 91 ? 5.076 -6.173 20.164 1.00 44.09 91 TYR A N 1
ATOM 670 C CA . TYR A 1 91 ? 5.145 -7.317 21.069 1.00 44.09 91 TYR A CA 1
ATOM 671 C C . TYR A 1 91 ? 5.261 -8.699 20.420 1.00 44.09 91 TYR A C 1
ATOM 673 O O . TYR A 1 91 ? 4.807 -9.693 20.988 1.00 44.09 91 TYR A O 1
ATOM 681 N N . THR A 1 92 ? 5.887 -8.832 19.248 1.00 34.91 92 THR A N 1
ATOM 682 C CA . THR A 1 92 ? 6.122 -10.184 18.712 1.00 34.91 92 THR A CA 1
ATOM 683 C C . THR A 1 92 ? 7.514 -10.353 18.128 1.00 34.91 92 THR A C 1
ATOM 685 O O . THR A 1 92 ? 7.829 -9.882 17.043 1.00 34.91 92 THR A O 1
ATOM 688 N N . ALA A 1 93 ? 8.306 -11.108 18.893 1.00 32.59 93 ALA A N 1
ATOM 689 C CA . ALA A 1 93 ? 9.477 -11.866 18.479 1.00 32.59 93 ALA A CA 1
ATOM 690 C C . ALA A 1 93 ? 10.683 -11.056 17.992 1.00 32.59 93 ALA A C 1
ATOM 692 O O . ALA A 1 93 ? 10.867 -10.905 16.796 1.00 32.59 93 ALA A O 1
ATOM 693 N N . GLY A 1 94 ? 11.555 -10.645 18.924 1.00 34.38 94 GLY A N 1
ATOM 694 C CA . GLY A 1 94 ? 13.027 -10.755 18.820 1.00 34.38 94 GLY A CA 1
ATOM 695 C C . GLY A 1 94 ? 13.771 -10.147 17.619 1.00 34.38 94 GLY A C 1
ATOM 696 O O . GLY A 1 94 ? 14.992 -10.245 17.566 1.00 34.38 94 GLY A O 1
ATOM 697 N N . PHE A 1 95 ? 13.084 -9.510 16.681 1.00 35.59 95 PHE A N 1
ATOM 698 C CA . PHE A 1 95 ? 13.634 -8.883 15.495 1.00 35.59 95 PHE A CA 1
ATOM 699 C C . PHE A 1 95 ? 13.418 -7.387 15.639 1.00 35.59 95 PHE A C 1
ATOM 701 O O . PHE A 1 95 ? 12.518 -6.790 15.050 1.00 35.59 95 PHE A O 1
ATOM 708 N N . SER A 1 96 ? 14.270 -6.766 16.451 1.00 36.94 96 SER A N 1
ATOM 709 C CA . SER A 1 96 ? 14.496 -5.335 16.341 1.00 36.94 96 SER A CA 1
ATOM 710 C C . SER A 1 96 ? 15.022 -5.075 14.932 1.00 36.94 96 SER A C 1
ATOM 712 O O . SER A 1 96 ? 16.189 -5.332 14.641 1.00 36.94 96 SER A O 1
ATOM 714 N N . SER A 1 97 ? 14.169 -4.597 14.027 1.00 41.97 97 SER A N 1
ATOM 715 C CA . SER A 1 97 ? 14.665 -4.002 12.796 1.00 41.97 97 SER A CA 1
ATOM 716 C C . SER A 1 97 ? 15.569 -2.841 13.211 1.00 41.97 97 SER A C 1
ATOM 718 O O . SER A 1 97 ? 15.077 -1.851 13.753 1.00 41.97 97 SER A O 1
ATOM 720 N N . GLU A 1 98 ? 16.874 -2.937 12.963 1.00 44.00 98 GLU A N 1
ATOM 721 C CA . GLU A 1 98 ? 17.869 -1.892 13.270 1.00 44.00 98 GLU A CA 1
ATOM 722 C C . GLU A 1 98 ? 17.632 -0.570 12.496 1.00 44.00 98 GLU A C 1
ATOM 724 O O . GLU A 1 98 ? 18.418 0.367 12.581 1.00 44.00 98 GLU A O 1
ATOM 729 N N . ILE A 1 99 ? 16.518 -0.463 11.761 1.00 45.56 99 ILE A N 1
ATOM 730 C CA . ILE A 1 99 ? 16.070 0.713 11.001 1.00 45.56 99 ILE A CA 1
ATOM 731 C C . ILE A 1 99 ? 14.633 1.110 11.406 1.00 45.56 99 ILE A C 1
ATOM 733 O O . ILE A 1 99 ? 13.832 1.571 10.595 1.00 45.56 99 ILE A O 1
ATOM 737 N N . GLY A 1 100 ? 14.263 0.906 12.669 1.00 41.84 100 GLY A N 1
ATOM 738 C CA . GLY A 1 100 ? 13.096 1.558 13.261 1.00 41.84 100 GLY A CA 1
ATOM 739 C C . GLY A 1 100 ? 13.548 2.831 13.973 1.00 41.84 100 GLY A C 1
ATOM 740 O O . GLY A 1 100 ? 14.424 2.739 14.836 1.00 41.84 100 GLY A O 1
ATOM 741 N N . PRO A 1 101 ? 13.006 4.029 13.681 1.00 36.59 101 PRO A N 1
ATOM 742 C CA . PRO A 1 101 ? 13.209 5.130 14.598 1.00 36.59 101 PRO A CA 1
ATOM 743 C C . PRO A 1 101 ? 12.593 4.710 15.934 1.00 36.59 101 PRO A C 1
ATOM 745 O O . PRO A 1 101 ? 11.420 4.343 16.004 1.00 36.59 101 PRO A O 1
ATOM 748 N N . LYS A 1 102 ? 13.405 4.762 16.987 1.00 40.69 102 LYS A N 1
ATOM 749 C CA . LYS A 1 102 ? 13.044 4.634 18.405 1.00 40.69 102 LYS A CA 1
ATOM 750 C C . LYS A 1 102 ? 12.140 5.813 18.830 1.00 40.69 102 LYS A C 1
ATOM 752 O O . LYS A 1 102 ? 12.501 6.605 19.690 1.00 40.69 102 LYS A O 1
ATOM 757 N N . ILE A 1 103 ? 11.034 6.000 18.105 1.00 44.28 103 ILE A N 1
ATOM 758 C CA . ILE A 1 103 ? 10.085 7.130 18.135 1.00 44.28 103 ILE A CA 1
ATOM 759 C C . ILE A 1 103 ? 8.644 6.624 18.340 1.00 44.28 103 ILE A C 1
ATOM 761 O O . ILE A 1 103 ? 7.717 7.414 18.491 1.00 44.28 103 ILE A O 1
ATOM 765 N N . LEU A 1 104 ? 8.421 5.313 18.361 1.00 48.91 104 LEU A N 1
ATOM 766 C CA . LEU A 1 104 ? 7.090 4.755 18.548 1.00 48.91 104 LEU A CA 1
ATOM 767 C C . LEU A 1 104 ? 6.928 4.448 20.033 1.00 48.91 104 LEU A C 1
ATOM 769 O O . LEU A 1 104 ? 7.668 3.636 20.577 1.00 48.91 104 LEU A O 1
ATOM 773 N N . SER A 1 105 ? 6.024 5.174 20.691 1.00 51.09 105 SER A N 1
ATOM 774 C CA . SER A 1 105 ? 5.503 4.764 21.989 1.00 51.09 105 SER A CA 1
ATOM 775 C C . SER A 1 105 ? 4.923 3.355 21.858 1.00 51.09 105 SER A C 1
ATOM 777 O O . SER A 1 105 ? 4.363 3.025 20.809 1.00 51.09 105 SER A O 1
ATOM 779 N N . ASP A 1 106 ? 5.045 2.548 22.911 1.00 57.84 106 ASP A N 1
ATOM 780 C CA . ASP A 1 106 ? 4.559 1.159 22.948 1.00 57.84 106 ASP A CA 1
ATOM 781 C C . ASP A 1 106 ? 3.035 1.042 22.722 1.00 57.84 106 ASP A C 1
ATOM 783 O O . ASP A 1 106 ? 2.525 -0.047 22.514 1.00 57.84 106 ASP A O 1
ATOM 787 N N . ASP A 1 107 ? 2.310 2.163 22.682 1.00 71.75 107 ASP A N 1
ATOM 788 C CA . ASP A 1 107 ? 0.846 2.222 22.608 1.00 71.75 107 ASP A CA 1
ATOM 789 C C . ASP A 1 107 ? 0.254 2.087 21.189 1.00 71.75 107 ASP A C 1
ATOM 791 O O . ASP A 1 107 ? -0.957 2.254 21.017 1.00 71.75 107 ASP A O 1
ATOM 795 N N . PHE A 1 108 ? 1.068 1.866 20.145 1.00 79.31 108 PHE A N 1
ATOM 796 C CA . PHE A 1 108 ? 0.565 1.797 18.765 1.00 79.31 108 PHE A CA 1
ATOM 797 C C . PHE A 1 108 ? 1.183 0.692 17.909 1.00 79.31 108 PHE A C 1
ATOM 799 O O . PHE A 1 108 ? 2.398 0.495 17.855 1.00 79.31 108 PHE A O 1
ATOM 806 N N . ILE A 1 109 ? 0.335 0.090 17.077 1.00 84.31 109 ILE A N 1
ATOM 807 C CA . ILE A 1 109 ? 0.726 -0.870 16.043 1.00 84.31 109 ILE A CA 1
ATOM 808 C C . ILE A 1 109 ? 0.855 -0.155 14.711 1.00 84.31 109 ILE A C 1
ATOM 810 O O . ILE A 1 109 ? -0.025 0.615 14.330 1.00 84.31 109 ILE A O 1
ATOM 814 N N . ASN A 1 110 ? 1.943 -0.427 13.990 1.00 87.56 110 ASN A N 1
ATOM 815 C CA . ASN A 1 110 ? 2.247 0.231 12.725 1.00 87.56 110 ASN A CA 1
ATOM 816 C C . ASN A 1 110 ? 2.114 -0.731 11.548 1.00 87.56 110 ASN A C 1
ATOM 818 O O . ASN A 1 110 ? 2.731 -1.798 11.534 1.00 87.56 110 ASN A O 1
ATOM 822 N N . ILE A 1 111 ? 1.357 -0.306 10.537 1.00 91.88 111 ILE A N 1
ATOM 823 C CA . ILE A 1 111 ? 1.128 -1.037 9.293 1.00 91.88 111 ILE A CA 1
ATOM 824 C C . ILE A 1 111 ? 1.485 -0.133 8.109 1.00 91.88 111 ILE A C 1
ATOM 826 O O . ILE A 1 111 ? 0.870 0.906 7.861 1.00 91.88 111 ILE A O 1
ATOM 830 N N . ARG A 1 112 ? 2.491 -0.558 7.352 1.00 93.44 112 ARG A N 1
ATOM 831 C CA . ARG A 1 112 ? 2.973 0.042 6.112 1.00 93.44 112 ARG A CA 1
ATOM 832 C C . ARG A 1 112 ? 2.369 -0.669 4.904 1.00 93.44 112 ARG A C 1
ATOM 834 O O . ARG A 1 112 ? 2.763 -1.780 4.544 1.00 93.44 112 ARG A O 1
ATOM 841 N N . PHE A 1 113 ? 1.522 0.051 4.187 1.00 95.19 113 PHE A N 1
ATOM 842 C CA . PHE A 1 113 ? 1.021 -0.323 2.872 1.00 95.19 113 PHE A CA 1
ATOM 843 C C . PHE A 1 113 ? 1.972 0.204 1.795 1.00 95.19 113 PHE A C 1
ATOM 845 O O . PHE A 1 113 ? 2.356 1.377 1.802 1.00 95.19 113 PHE A O 1
ATOM 852 N N . SER A 1 114 ? 2.386 -0.680 0.887 1.00 95.62 114 SER A N 1
ATOM 853 C CA . SER A 1 114 ? 3.258 -0.349 -0.244 1.00 95.62 114 SER A CA 1
ATOM 854 C C . SER A 1 114 ? 2.530 -0.667 -1.541 1.00 95.62 114 SER A C 1
ATOM 856 O O . SER A 1 114 ? 2.154 -1.811 -1.776 1.00 95.62 114 SER A O 1
ATOM 858 N N . PHE A 1 115 ? 2.321 0.348 -2.369 1.00 96.06 115 PHE A N 1
ATOM 859 C CA . PHE A 1 115 ? 1.534 0.254 -3.589 1.00 96.06 115 PHE A CA 1
ATOM 860 C C . PHE A 1 115 ? 2.422 0.090 -4.817 1.00 96.06 115 PHE A C 1
ATOM 862 O O . PHE A 1 115 ? 3.514 0.653 -4.920 1.00 96.06 115 PHE A O 1
ATOM 869 N N . SER A 1 116 ? 1.891 -0.621 -5.799 1.00 94.69 116 SER A N 1
ATOM 870 C CA . SER A 1 116 ? 2.425 -0.742 -7.145 1.00 94.69 116 SER A CA 1
ATOM 871 C C . SER A 1 116 ? 1.384 -0.284 -8.165 1.00 94.69 116 SER A C 1
ATOM 873 O O . SER A 1 116 ? 0.196 -0.149 -7.871 1.00 94.69 116 SER A O 1
ATOM 875 N N . ARG A 1 117 ? 1.815 -0.123 -9.418 1.00 94.38 117 ARG A N 1
ATOM 876 C CA . ARG A 1 117 ? 0.907 0.165 -10.539 1.00 94.38 117 ARG A CA 1
ATOM 877 C C . ARG A 1 117 ? -0.123 -0.941 -10.805 1.00 94.38 117 ARG A C 1
ATOM 879 O O . ARG A 1 117 ? -1.035 -0.722 -11.589 1.00 94.38 117 ARG A O 1
ATOM 886 N N . LEU A 1 118 ? 0.073 -2.129 -10.230 1.00 95.62 118 LEU A N 1
ATOM 887 C CA . LEU A 1 118 ? -0.797 -3.289 -10.421 1.00 95.62 118 LEU A CA 1
ATOM 888 C C . LEU A 1 118 ? -1.954 -3.316 -9.422 1.00 95.62 118 LEU A C 1
ATOM 890 O O . LEU A 1 118 ? -2.901 -4.070 -9.627 1.00 95.62 118 LEU A O 1
ATOM 894 N N . ASN A 1 119 ? -1.893 -2.498 -8.367 1.00 97.69 119 ASN A N 1
ATOM 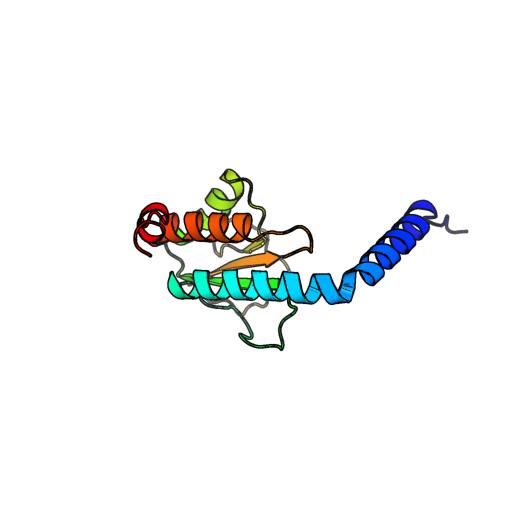895 C CA . ASN A 1 119 ? -2.976 -2.452 -7.403 1.00 97.69 119 ASN A CA 1
ATOM 896 C C . ASN A 1 119 ? -4.249 -1.864 -8.006 1.00 97.69 119 ASN A C 1
ATOM 898 O O . ASN A 1 119 ? -4.202 -1.070 -8.952 1.00 97.69 119 ASN A O 1
ATOM 902 N N . ASN A 1 120 ? -5.395 -2.223 -7.437 1.00 97.19 120 ASN A N 1
ATOM 903 C CA . ASN A 1 120 ? -6.698 -1.768 -7.916 1.00 97.19 120 ASN A CA 1
ATOM 904 C C . ASN A 1 120 ? -7.657 -1.402 -6.772 1.00 97.19 120 ASN A C 1
ATOM 906 O O . ASN A 1 120 ? -7.426 -1.713 -5.608 1.00 97.19 120 ASN A O 1
ATOM 910 N N . ARG A 1 121 ? -8.765 -0.733 -7.113 1.00 96.00 121 ARG A N 1
ATOM 911 C CA . ARG A 1 121 ? -9.758 -0.257 -6.132 1.00 96.00 121 ARG A CA 1
ATOM 912 C C . ARG A 1 121 ? -10.445 -1.383 -5.355 1.00 96.00 121 ARG A C 1
ATOM 914 O O . ARG A 1 121 ? -10.803 -1.173 -4.202 1.00 96.00 121 ARG A O 1
ATOM 921 N N . GLY A 1 122 ? -10.618 -2.558 -5.961 1.00 97.06 122 GLY A N 1
ATOM 922 C CA . GLY A 1 122 ? -11.207 -3.717 -5.287 1.00 97.06 122 GLY A CA 1
ATOM 923 C C . GLY A 1 122 ? -10.331 -4.211 -4.136 1.00 97.06 122 GLY A C 1
ATOM 924 O O . GLY A 1 122 ? -10.841 -4.526 -3.065 1.00 97.06 122 GLY A O 1
ATOM 925 N N . GLU A 1 123 ? -9.009 -4.191 -4.313 1.00 97.62 123 GLU A N 1
ATOM 926 C CA . GLU A 1 123 ? -8.059 -4.496 -3.236 1.00 97.62 123 GLU A CA 1
ATOM 927 C C . GLU A 1 123 ? -8.135 -3.465 -2.106 1.00 97.62 123 GLU A C 1
ATOM 929 O O . GLU A 1 123 ? -8.131 -3.850 -0.940 1.00 97.62 123 GLU A O 1
ATOM 934 N N . ILE A 1 124 ? -8.282 -2.171 -2.428 1.00 97.56 124 ILE A N 1
ATOM 935 C CA . ILE A 1 124 ? -8.471 -1.118 -1.413 1.00 97.56 124 ILE A CA 1
ATOM 936 C C . ILE A 1 124 ? -9.728 -1.385 -0.588 1.00 97.56 124 ILE A C 1
ATOM 938 O O . ILE A 1 124 ? -9.675 -1.374 0.640 1.00 97.56 124 ILE A O 1
ATOM 942 N N . PHE A 1 125 ? -10.846 -1.675 -1.255 1.00 96.38 125 PHE A N 1
ATOM 943 C CA . PHE A 1 125 ? -12.103 -2.000 -0.588 1.00 96.38 125 PHE A CA 1
ATOM 944 C C . PHE A 1 125 ? -11.975 -3.235 0.309 1.00 96.38 125 PHE A C 1
ATOM 946 O O . PHE A 1 125 ? -12.459 -3.237 1.442 1.00 96.38 125 PHE A O 1
ATOM 953 N N . ARG A 1 126 ? -11.284 -4.274 -0.172 1.00 96.19 126 ARG A N 1
ATOM 954 C CA . ARG A 1 126 ? -11.043 -5.500 0.594 1.00 96.19 126 ARG A CA 1
ATOM 955 C C . ARG A 1 126 ? -10.230 -5.228 1.861 1.00 96.19 126 ARG A C 1
ATOM 957 O O . ARG A 1 126 ? -10.612 -5.710 2.922 1.00 96.19 126 ARG A O 1
ATOM 964 N N . VAL A 1 127 ? -9.159 -4.436 1.760 1.00 96.81 127 VAL A N 1
ATOM 965 C CA . VAL A 1 127 ? -8.345 -4.026 2.919 1.00 96.81 127 VAL A CA 1
ATOM 966 C C . VAL A 1 127 ? -9.197 -3.264 3.933 1.00 96.81 127 VAL A C 1
ATOM 968 O O . VAL A 1 127 ? -9.186 -3.610 5.110 1.00 96.81 127 VAL A O 1
ATOM 971 N N . LEU A 1 128 ? -9.962 -2.263 3.482 1.00 96.81 128 LEU A N 1
ATOM 972 C CA . LEU A 1 128 ? -10.841 -1.484 4.359 1.00 96.81 128 LEU A CA 1
ATOM 973 C C . LEU A 1 128 ? -11.865 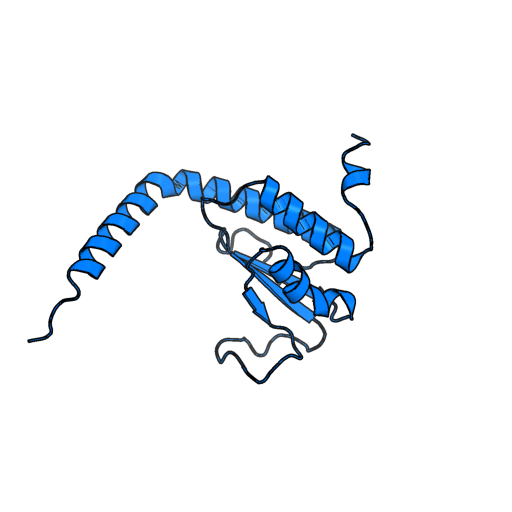-2.372 5.068 1.00 96.81 128 LEU A C 1
ATOM 975 O O . LEU A 1 128 ? -12.061 -2.222 6.266 1.00 96.81 128 LEU A O 1
ATOM 979 N N . SER A 1 129 ? -12.459 -3.325 4.347 1.00 94.81 129 SER A N 1
ATOM 980 C CA . SER A 1 129 ? -13.471 -4.236 4.895 1.00 94.81 129 SER A CA 1
ATOM 981 C C . SER A 1 129 ? -12.929 -5.104 6.019 1.00 94.81 129 SER A C 1
ATOM 983 O O . SER A 1 129 ? -13.577 -5.238 7.050 1.00 94.81 129 SER A O 1
ATOM 985 N N . ILE A 1 130 ? -11.738 -5.674 5.834 1.00 94.62 130 ILE A N 1
ATOM 986 C CA . ILE A 1 130 ? -11.114 -6.538 6.841 1.00 94.62 130 ILE A CA 1
ATOM 987 C C . ILE A 1 130 ? -10.724 -5.724 8.075 1.00 94.62 130 ILE A C 1
ATOM 989 O O . ILE A 1 130 ? -11.001 -6.140 9.195 1.00 94.62 130 ILE A O 1
ATOM 993 N N . ILE A 1 131 ? -10.108 -4.554 7.879 1.00 94.38 131 ILE A N 1
ATOM 994 C CA . ILE A 1 131 ? -9.641 -3.731 8.998 1.00 94.38 131 ILE A CA 1
ATOM 995 C C . ILE A 1 131 ? -10.824 -3.145 9.779 1.00 94.38 131 ILE A C 1
ATOM 997 O O . ILE A 1 131 ? -10.791 -3.155 11.004 1.00 94.38 131 ILE A O 1
ATOM 1001 N N . ASP A 1 132 ? -11.877 -2.675 9.107 1.0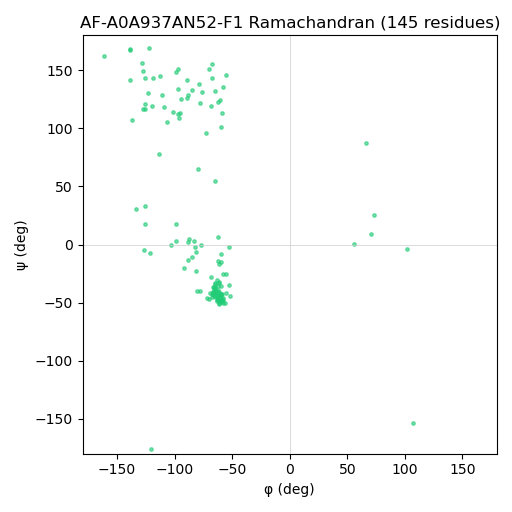0 93.75 132 ASP A N 1
ATOM 1002 C CA . ASP A 1 132 ? -13.069 -2.143 9.782 1.00 93.75 132 ASP A CA 1
ATOM 1003 C C . ASP A 1 132 ? -13.821 -3.234 10.551 1.00 93.75 132 ASP A C 1
ATOM 1005 O O . ASP A 1 132 ? -14.207 -3.028 11.701 1.00 93.75 132 ASP A O 1
ATOM 1009 N N . TYR A 1 133 ? -13.950 -4.428 9.965 1.00 92.06 133 TYR A N 1
ATOM 1010 C CA . TYR A 1 133 ? -14.511 -5.582 10.665 1.00 92.06 133 TYR A CA 1
ATOM 1011 C C . TYR A 1 133 ? -13.698 -5.932 11.912 1.00 92.06 133 TYR A C 1
ATOM 1013 O O . TYR A 1 133 ? -14.266 -6.106 12.988 1.00 92.06 133 TYR A O 1
ATOM 1021 N N . GLN A 1 134 ? -12.371 -5.972 11.792 1.00 91.00 134 GLN A N 1
ATOM 1022 C CA . GLN A 1 134 ? -11.501 -6.317 12.909 1.00 91.00 134 GLN A CA 1
ATOM 1023 C C . GLN A 1 134 ? -11.544 -5.266 14.027 1.00 91.00 134 GLN A C 1
ATOM 1025 O O . GLN A 1 134 ? -11.583 -5.621 15.201 1.00 91.00 134 GLN A O 1
ATOM 1030 N N . LEU A 1 135 ? -11.545 -3.975 13.684 1.00 90.50 135 LEU A N 1
ATOM 1031 C CA . LEU A 1 135 ? -11.508 -2.894 14.673 1.00 90.50 135 LEU A CA 1
ATOM 1032 C C . LEU A 1 135 ? -12.874 -2.598 15.298 1.00 90.50 135 LEU A C 1
ATOM 1034 O O . LEU A 1 135 ? -12.948 -2.339 16.498 1.00 90.50 135 LEU A O 1
ATOM 1038 N N . ASN A 1 136 ? -13.941 -2.624 14.498 1.00 89.25 136 ASN A N 1
ATOM 1039 C CA . ASN A 1 136 ? -15.249 -2.093 14.884 1.00 89.25 136 ASN A CA 1
ATOM 1040 C C . ASN A 1 136 ? -16.375 -3.136 14.829 1.00 89.25 136 ASN A C 1
ATOM 1042 O O . ASN A 1 136 ? -17.492 -2.839 15.245 1.00 89.25 136 ASN A O 1
ATOM 1046 N N . GLY A 1 137 ? -16.125 -4.342 14.307 1.00 85.50 137 GLY A N 1
ATOM 1047 C CA . GLY A 1 137 ? -17.164 -5.355 14.082 1.00 85.50 137 GLY A CA 1
ATOM 1048 C C . GLY A 1 137 ? -18.128 -5.016 12.939 1.00 85.50 137 GLY A C 1
ATOM 1049 O O . GLY A 1 137 ? -19.140 -5.693 12.764 1.00 85.50 137 GLY A O 1
ATOM 1050 N N . ASN A 1 138 ? -17.836 -3.973 12.156 1.00 78.69 138 ASN A N 1
ATOM 1051 C CA . ASN A 1 138 ? -18.680 -3.529 11.053 1.00 78.69 138 ASN A CA 1
ATOM 1052 C C . ASN A 1 138 ? -18.475 -4.414 9.821 1.00 78.69 138 ASN A C 1
ATOM 1054 O O . ASN A 1 138 ? -17.347 -4.712 9.431 1.00 78.69 138 ASN A O 1
ATOM 1058 N N . THR A 1 139 ? -19.562 -4.771 9.138 1.00 63.28 139 THR A N 1
ATOM 1059 C CA . THR A 1 139 ? -19.471 -5.416 7.822 1.00 63.28 139 THR A CA 1
ATOM 1060 C C . THR A 1 139 ? -19.752 -4.361 6.753 1.00 63.28 139 THR A C 1
ATOM 1062 O O . THR A 1 139 ? -20.875 -3.871 6.659 1.00 63.28 139 THR A O 1
ATOM 1065 N N . ILE A 1 140 ? -18.768 -4.009 5.913 1.00 57.03 140 ILE A N 1
ATOM 1066 C CA . ILE A 1 140 ? -18.939 -2.962 4.873 1.00 57.03 140 ILE A CA 1
ATOM 1067 C C . ILE A 1 140 ? -20.061 -3.306 3.862 1.00 57.03 140 ILE A C 1
ATOM 1069 O O . ILE A 1 140 ? -20.586 -2.423 3.181 1.00 57.03 140 ILE A O 1
ATOM 1073 N N . LEU A 1 141 ? -20.519 -4.564 3.822 1.00 50.91 141 LEU A N 1
ATOM 1074 C CA . LEU A 1 141 ? -21.702 -4.978 3.058 1.00 50.91 141 LEU A CA 1
ATOM 1075 C C . LEU A 1 141 ? -22.979 -4.188 3.409 1.00 50.91 141 LEU A C 1
ATOM 1077 O O . LEU A 1 141 ? -23.833 -4.047 2.538 1.00 50.91 141 LEU A O 1
ATOM 1081 N N . GLU A 1 142 ? -23.111 -3.622 4.614 1.00 43.44 142 GLU A N 1
ATOM 1082 C CA . GLU A 1 142 ? -24.314 -2.858 4.990 1.00 43.44 142 GLU A CA 1
ATOM 1083 C C . GLU A 1 142 ? -24.324 -1.405 4.488 1.00 43.44 142 GLU A C 1
ATOM 1085 O O . GLU A 1 142 ? -25.393 -0.822 4.325 1.00 43.44 142 GLU A O 1
ATOM 1090 N N . GLN A 1 143 ? -23.169 -0.803 4.188 1.00 45.06 143 GLN A N 1
ATOM 1091 C CA . GLN A 1 143 ? -23.112 0.608 3.769 1.00 45.06 143 GLN A CA 1
ATOM 1092 C C . GLN A 1 143 ? -23.185 0.795 2.247 1.00 45.06 143 GLN A C 1
ATOM 1094 O O . GLN A 1 143 ? -23.570 1.863 1.779 1.00 45.06 143 GLN A O 1
ATOM 1099 N N . ALA A 1 144 ? -22.877 -0.244 1.465 1.00 43.19 144 ALA A N 1
ATOM 1100 C CA . ALA A 1 144 ? -22.975 -0.210 0.002 1.00 43.19 144 ALA A CA 1
ATOM 1101 C C . ALA A 1 144 ? -24.403 -0.451 -0.535 1.00 43.19 144 ALA A C 1
ATOM 1103 O O . ALA A 1 144 ? -24.623 -0.331 -1.737 1.00 43.19 144 ALA A O 1
ATOM 1104 N N . LEU A 1 145 ? -25.368 -0.786 0.332 1.00 37.66 145 LEU A N 1
ATOM 1105 C CA . LEU A 1 145 ? -26.780 -0.982 -0.030 1.00 37.66 145 LEU A CA 1
ATOM 1106 C C . LEU A 1 145 ? -27.667 0.244 0.262 1.00 37.66 145 LEU A C 1
ATOM 1108 O O . LEU A 1 145 ? -28.871 0.187 0.016 1.00 37.66 145 LEU A O 1
ATOM 1112 N N . THR A 1 146 ? -27.093 1.354 0.742 1.00 33.38 146 THR A N 1
ATOM 1113 C CA . THR A 1 146 ? -27.867 2.523 1.209 1.00 33.38 146 THR A CA 1
ATOM 1114 C C . THR A 1 146 ? -27.481 3.852 0.546 1.00 33.38 146 THR A C 1
ATOM 1116 O O . THR A 1 146 ? -27.855 4.913 1.043 1.00 33.38 146 THR A O 1
ATOM 1119 N N . THR A 1 147 ? -26.787 3.823 -0.595 1.00 34.47 147 THR A N 1
ATOM 1120 C CA . THR A 1 147 ? -26.542 4.997 -1.467 1.00 34.47 147 THR A CA 1
ATOM 1121 C C . THR A 1 147 ? -26.428 4.559 -2.912 1.00 34.47 147 THR A C 1
ATOM 1123 O O . THR A 1 147 ? -26.871 5.337 -3.784 1.00 34.47 147 THR A O 1
#

Secondary structure (DSSP, 8-state):
-PPP-HHHHHHHHHHHHHHHHHHHHHHHHHHHHHHHHHHHHHHTT-EESS--STTS-TTEEEEEEE-SHHHHTHHHHHHHTT---EEE-TTSSS---TTS-TT--TTEEEEEEE--TT--HHHHHHHHHHHHHHHH---GGGTTT--

pLDDT: mean 81.82, std 19.7, range [32.59, 97.69]

Nearest PDB structures (foldseek):
  5zsp-assembly1_B  TM=7.361E-01  e=2.651E-04  Hydrogenimonas thermophila
  7k0m-assembly1_A  TM=6.706E-01  e=4.703E-03  Homo sapiens
  2oqx-assembly1_A  TM=5.529E-01  e=1.447E-01  Escherichia coli
  2v1p-assembly1_A  TM=5.536E-01  e=1.635E-01  Escherichia coli